Protein AF-A0A2D7KLI5-F1 (afdb_monomer)

Mean predicted aligned error: 11.65 Å

pLDDT: mean 75.48, std 18.43, range [34.19, 94.62]

Radius of gyration: 21.82 Å; Cα contacts (8 Å, |Δi|>4): 314; chains: 1; bounding box: 69×54×56 Å

Secondary structure (DSSP, 8-state):
---------------------PPEEEEETTEEEEEEE--SPPSS--EEEEEEEETTEEEEEEEEE--S-EEEEEEE-SSSSSPEEEEEEE--TT-SSPEEEEEEEETTEEEEEP-PPP---S-TTTEEEEEEEEETTEEEEEEEE---SSTT-PPEEEEEEEETTTTEEEE-

Structure (mmCIF, N/CA/C/O backbone):
data_AF-A0A2D7KLI5-F1
#
_entry.id   AF-A0A2D7KLI5-F1
#
loop_
_atom_site.group_PDB
_atom_site.id
_atom_site.type_symbol
_atom_site.label_atom_id
_atom_site.label_alt_id
_atom_site.label_comp_id
_atom_site.label_asym_id
_atom_site.label_entity_id
_atom_site.label_seq_id
_atom_site.pdbx_PDB_ins_code
_atom_site.Cartn_x
_atom_site.Cartn_y
_atom_site.Cartn_z
_atom_site.occupancy
_atom_site.B_iso_or_equiv
_atom_site.auth_seq_id
_atom_site.auth_comp_id
_atom_site.auth_asym_id
_atom_site.auth_atom_id
_atom_site.pdbx_PDB_model_num
ATOM 1 N N . MET A 1 1 ? 53.470 42.215 20.744 1.00 36.38 1 MET A N 1
ATOM 2 C CA . MET A 1 1 ? 52.410 42.302 19.718 1.00 36.38 1 MET A CA 1
ATOM 3 C C . MET A 1 1 ? 51.581 41.039 19.825 1.00 36.38 1 MET A C 1
ATOM 5 O O . MET A 1 1 ? 52.127 39.958 19.668 1.00 36.38 1 MET A O 1
ATOM 9 N N . ASN A 1 2 ? 50.323 41.198 20.232 1.00 36.47 2 ASN A N 1
ATOM 10 C CA . ASN A 1 2 ? 49.343 40.132 20.417 1.00 36.47 2 ASN A CA 1
ATOM 11 C C . ASN A 1 2 ? 48.861 39.592 19.070 1.00 36.47 2 ASN A C 1
ATOM 13 O O . ASN A 1 2 ? 48.605 40.387 18.172 1.00 36.47 2 ASN A O 1
ATOM 17 N N . LEU A 1 3 ? 48.628 38.282 19.001 1.00 37.38 3 LEU A N 1
ATOM 18 C CA . LEU A 1 3 ? 47.569 37.678 18.192 1.00 37.38 3 LEU A CA 1
ATOM 19 C C . LEU A 1 3 ? 47.174 36.341 18.837 1.00 37.38 3 LEU A C 1
ATOM 21 O O . LEU A 1 3 ? 47.751 35.293 18.576 1.00 37.38 3 LEU A O 1
ATOM 25 N N . ASN A 1 4 ? 46.184 36.426 19.726 1.00 39.94 4 ASN A N 1
ATOM 26 C CA . ASN A 1 4 ? 45.250 35.341 20.005 1.00 39.94 4 ASN A CA 1
ATOM 27 C C . ASN A 1 4 ? 44.455 35.069 18.728 1.00 39.94 4 ASN A C 1
ATOM 29 O O . ASN A 1 4 ? 43.784 36.000 18.297 1.00 39.94 4 ASN A O 1
ATOM 33 N N . VAL A 1 5 ? 44.420 33.838 18.211 1.00 42.28 5 VAL A N 1
ATOM 34 C CA . VAL A 1 5 ? 43.211 33.294 17.563 1.00 42.28 5 VAL A CA 1
ATOM 35 C C . VAL A 1 5 ? 43.157 31.772 17.758 1.00 42.28 5 VAL A C 1
ATOM 37 O O . VAL A 1 5 ? 43.865 31.021 17.103 1.00 42.28 5 VAL A O 1
ATOM 40 N N . PHE A 1 6 ? 42.317 31.379 18.715 1.00 39.16 6 PHE A N 1
ATOM 41 C CA . PHE A 1 6 ? 41.377 30.255 18.721 1.00 39.16 6 PHE A CA 1
ATOM 42 C C . PHE A 1 6 ? 41.803 28.852 18.258 1.00 39.16 6 PHE A C 1
ATOM 44 O O . PHE A 1 6 ? 42.135 28.588 17.108 1.00 39.16 6 PHE A O 1
ATOM 51 N N . GLY A 1 7 ? 41.655 27.931 19.216 1.00 34.75 7 GLY A N 1
ATOM 52 C CA . GLY A 1 7 ? 41.832 26.497 19.077 1.00 34.75 7 GLY A CA 1
ATOM 53 C C . GLY A 1 7 ? 40.950 25.864 18.007 1.00 34.75 7 GLY A C 1
ATOM 54 O O . GLY A 1 7 ? 39.747 26.103 17.919 1.00 34.75 7 GLY A O 1
ATOM 55 N N . ILE A 1 8 ? 41.577 24.975 17.248 1.00 41.22 8 ILE A N 1
ATOM 56 C CA . ILE A 1 8 ? 40.907 24.001 16.402 1.00 41.22 8 ILE A CA 1
ATOM 57 C C . ILE A 1 8 ? 40.609 22.803 17.305 1.00 41.22 8 ILE A C 1
ATOM 59 O O . ILE A 1 8 ? 41.427 21.901 17.469 1.00 41.22 8 ILE A O 1
ATOM 63 N N . ILE A 1 9 ? 39.445 22.826 17.955 1.00 44.44 9 ILE A N 1
ATOM 64 C CA . ILE A 1 9 ? 38.835 21.597 18.457 1.00 44.44 9 ILE A CA 1
ATOM 65 C C . ILE A 1 9 ? 38.209 20.942 17.230 1.00 44.44 9 ILE A C 1
ATOM 67 O O . ILE A 1 9 ? 37.106 21.294 16.816 1.00 44.44 9 ILE A O 1
ATOM 71 N N . THR A 1 10 ? 38.932 20.007 16.621 1.00 42.69 10 THR A N 1
ATOM 72 C CA . THR A 1 10 ? 38.364 19.084 15.640 1.00 42.69 10 THR A CA 1
ATOM 73 C C . THR A 1 10 ? 37.410 18.158 16.389 1.00 42.6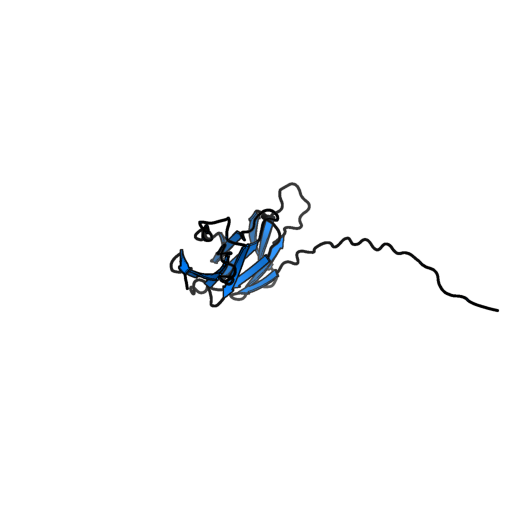9 10 THR A C 1
ATOM 75 O O . THR A 1 10 ? 37.786 17.067 16.814 1.00 42.69 10 THR A O 1
ATOM 78 N N . ILE A 1 11 ? 36.170 18.603 16.607 1.00 44.75 11 ILE A N 1
ATOM 79 C CA . ILE A 1 11 ? 35.092 17.689 16.965 1.00 44.75 11 ILE A CA 1
ATOM 80 C C . ILE A 1 11 ? 34.775 16.935 15.679 1.00 44.75 11 ILE A C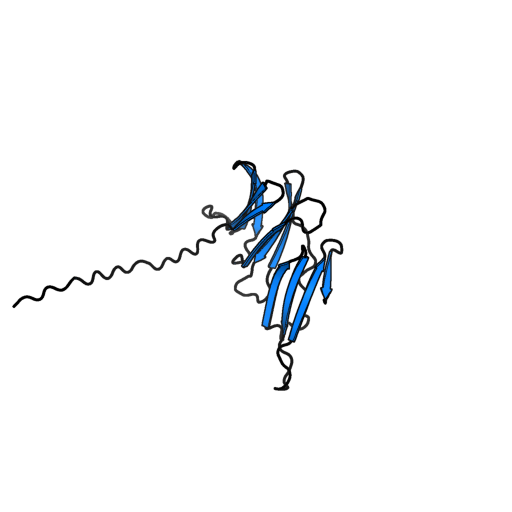 1
ATOM 82 O O . ILE A 1 11 ? 34.050 17.420 14.812 1.00 44.75 11 ILE A O 1
ATOM 86 N N . ILE A 1 12 ? 35.357 15.745 15.544 1.00 42.09 12 ILE A N 1
ATOM 87 C CA . ILE A 1 12 ? 34.828 14.704 14.668 1.00 42.09 12 ILE A CA 1
ATOM 88 C C . ILE A 1 12 ? 33.495 14.304 15.308 1.00 42.09 12 ILE A C 1
ATOM 90 O O . ILE A 1 12 ? 33.417 13.349 16.076 1.00 42.09 12 ILE A O 1
ATOM 94 N N . VAL A 1 13 ? 32.455 15.117 15.089 1.00 41.66 13 VAL A N 1
ATOM 95 C CA . VAL A 1 13 ? 31.081 14.706 15.354 1.00 41.66 13 VAL A CA 1
ATOM 96 C C . VAL A 1 13 ? 30.801 13.649 14.310 1.00 41.66 13 VAL A C 1
ATOM 98 O O . VAL A 1 13 ? 30.615 13.940 13.131 1.00 41.66 13 VAL A O 1
ATOM 101 N N . SER A 1 14 ? 30.879 12.413 14.776 1.00 36.31 14 SER A N 1
ATOM 102 C CA . SER A 1 14 ? 30.214 11.237 14.260 1.00 36.31 14 SER A CA 1
ATOM 103 C C . SER A 1 14 ? 29.054 11.610 13.339 1.00 36.31 14 SER A C 1
ATOM 105 O O . SER A 1 14 ? 27.963 11.937 13.801 1.00 36.31 14 SER A O 1
ATOM 107 N N . TYR A 1 15 ? 29.271 11.500 12.030 1.00 35.25 15 TYR A N 1
ATOM 108 C CA . TYR A 1 15 ? 28.194 11.299 11.068 1.00 35.25 15 TYR A CA 1
ATOM 109 C C . TYR A 1 15 ? 27.650 9.872 11.266 1.00 35.25 15 TYR A C 1
ATOM 111 O O . TYR A 1 15 ? 27.735 9.008 10.402 1.00 35.25 15 TYR A O 1
ATOM 119 N N . LEU A 1 16 ? 27.102 9.611 12.455 1.00 37.16 16 LEU A N 1
ATOM 120 C CA . LEU A 1 16 ? 26.003 8.677 12.610 1.00 37.16 16 LEU A CA 1
ATOM 121 C C . LEU A 1 16 ? 24.794 9.436 12.078 1.00 37.16 16 LEU A C 1
ATOM 123 O O . LEU A 1 16 ? 24.046 10.057 12.831 1.00 37.16 16 LEU A O 1
ATOM 127 N N . ILE A 1 17 ? 24.625 9.423 10.756 1.00 41.16 17 ILE A N 1
ATOM 128 C CA . ILE A 1 17 ? 23.290 9.581 10.194 1.00 41.16 17 ILE A CA 1
ATOM 129 C C . ILE A 1 17 ? 22.576 8.299 10.606 1.00 41.16 17 ILE A C 1
ATOM 131 O O . ILE A 1 17 ? 22.546 7.316 9.872 1.00 41.16 17 ILE A O 1
ATOM 135 N N . SER A 1 18 ? 22.069 8.280 11.837 1.00 34.19 18 SER A N 1
ATOM 136 C CA . SER A 1 18 ? 20.909 7.475 12.152 1.00 34.19 18 SER A CA 1
ATOM 137 C C . SER A 1 18 ? 19.851 7.970 11.180 1.00 34.19 18 SER A C 1
ATOM 139 O O . SER A 1 18 ? 19.280 9.043 11.368 1.00 34.19 18 SER A O 1
ATOM 141 N N . SER A 1 19 ? 19.672 7.259 10.071 1.00 36.75 19 SER A N 1
ATOM 142 C CA . SER A 1 19 ? 18.488 7.378 9.240 1.00 36.75 19 SER A CA 1
ATOM 143 C C . SER A 1 19 ? 17.330 6.934 10.121 1.00 36.75 19 SER A C 1
ATOM 145 O O . SER A 1 19 ? 16.938 5.771 10.132 1.00 36.75 19 SER A O 1
ATOM 147 N N . PHE A 1 20 ? 16.843 7.863 10.944 1.00 36.66 20 PHE A N 1
ATOM 148 C CA . PHE A 1 20 ? 15.555 7.742 11.591 1.00 36.66 20 PHE A CA 1
ATOM 149 C C . PHE A 1 20 ? 14.560 7.618 10.443 1.00 36.66 20 PHE A C 1
ATOM 151 O O . PHE A 1 20 ? 14.232 8.603 9.781 1.00 36.66 20 PHE A O 1
ATOM 158 N N . VAL A 1 21 ? 14.146 6.387 10.152 1.00 47.03 21 VAL A N 1
ATOM 159 C CA . VAL A 1 21 ? 12.952 6.136 9.354 1.00 47.03 21 VAL A CA 1
ATOM 160 C C . VAL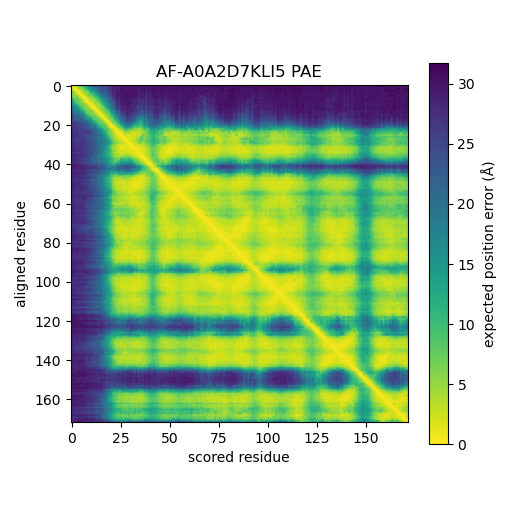 A 1 21 ? 11.804 6.586 10.245 1.00 47.03 21 VAL A C 1
ATOM 162 O O . VAL A 1 21 ? 11.268 5.811 11.030 1.00 47.03 21 VAL A O 1
ATOM 165 N N . SER A 1 22 ? 11.521 7.889 10.222 1.00 54.59 22 SER 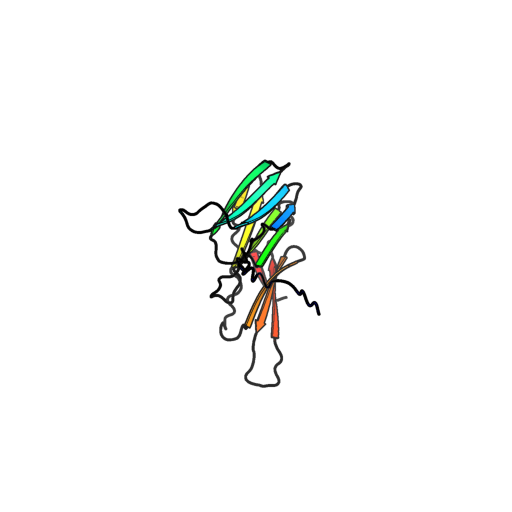A N 1
ATOM 166 C CA . SER A 1 22 ? 10.416 8.465 10.975 1.00 54.59 22 SER A CA 1
ATOM 167 C C . SER A 1 22 ? 9.144 7.771 10.519 1.00 54.59 22 SER A C 1
ATOM 169 O O . SER A 1 22 ? 8.866 7.743 9.322 1.00 54.59 22 SER A O 1
ATOM 171 N N . ALA A 1 23 ? 8.380 7.222 11.463 1.00 65.75 23 ALA A N 1
ATOM 172 C CA . ALA A 1 23 ? 7.093 6.645 11.128 1.00 65.75 23 ALA A CA 1
ATOM 173 C C . ALA A 1 23 ? 6.205 7.724 10.488 1.00 65.75 23 ALA A C 1
ATOM 175 O O . ALA A 1 23 ? 6.010 8.795 11.074 1.00 65.75 23 ALA A O 1
ATOM 176 N N . GLU A 1 24 ? 5.687 7.457 9.292 1.00 80.44 24 GLU A N 1
ATOM 177 C CA . GLU A 1 24 ? 4.768 8.364 8.613 1.00 80.44 24 GLU A CA 1
ATOM 178 C C . GLU A 1 24 ? 3.391 8.264 9.281 1.00 80.44 24 GLU A C 1
ATOM 180 O O . GLU A 1 24 ? 2.926 7.163 9.601 1.00 80.44 24 GLU A O 1
ATOM 185 N N . GLN A 1 25 ? 2.766 9.413 9.556 1.00 81.94 25 GLN A N 1
ATOM 186 C CA . GLN A 1 25 ? 1.481 9.483 10.249 1.00 81.94 25 GLN A CA 1
ATOM 187 C C . GLN A 1 25 ? 0.361 9.884 9.299 1.00 81.94 25 GLN A C 1
ATOM 189 O O . GLN A 1 25 ? 0.437 10.922 8.648 1.00 81.94 25 GLN A O 1
ATOM 194 N N . HIS A 1 26 ? -0.718 9.107 9.311 1.00 86.56 26 HIS A N 1
ATOM 195 C CA . HIS A 1 26 ? -1.898 9.339 8.481 1.00 86.56 26 HIS A CA 1
ATOM 196 C C . HIS A 1 26 ? -3.169 9.365 9.32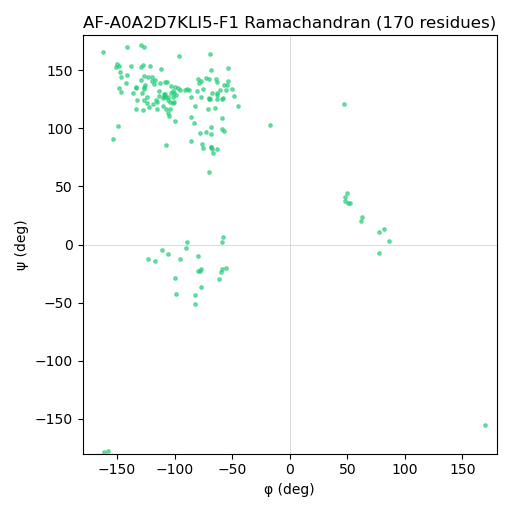5 1.00 86.56 26 HIS A C 1
ATOM 198 O O . HIS A 1 26 ? -3.227 8.728 10.376 1.00 86.56 26 HIS A O 1
ATOM 204 N N . ASN A 1 27 ? -4.204 10.061 8.850 1.00 85.81 27 ASN A N 1
ATOM 205 C CA . ASN A 1 27 ? -5.516 10.103 9.496 1.00 85.81 27 ASN A CA 1
ATOM 206 C C . ASN A 1 27 ? -6.600 9.656 8.517 1.00 85.81 27 ASN A C 1
ATOM 208 O O . ASN A 1 27 ? -6.729 10.225 7.435 1.00 85.81 27 ASN A O 1
ATOM 212 N N . CYS A 1 28 ? -7.416 8.685 8.918 1.00 86.38 28 CYS A N 1
ATOM 213 C CA . CYS A 1 28 ? -8.563 8.237 8.136 1.00 86.38 28 CYS A CA 1
ATOM 214 C C . CYS A 1 28 ? -9.679 7.759 9.072 1.00 86.38 28 CYS A C 1
ATOM 216 O O . CYS A 1 28 ? -9.417 7.084 10.065 1.00 86.38 28 CYS A O 1
ATOM 218 N N . ALA A 1 29 ? -10.919 8.172 8.792 1.00 84.19 29 ALA A N 1
ATOM 219 C CA . ALA A 1 29 ? -12.109 7.827 9.580 1.00 84.19 29 ALA A CA 1
ATOM 220 C C . ALA A 1 29 ? -11.982 8.073 11.107 1.00 84.19 29 ALA A C 1
ATOM 222 O O . ALA A 1 29 ? -12.518 7.317 11.912 1.00 84.19 29 ALA A O 1
ATOM 223 N N . GLY A 1 30 ? -11.270 9.132 11.519 1.00 84.12 30 GLY A N 1
ATOM 224 C CA . GLY A 1 30 ? -11.076 9.472 12.940 1.00 84.12 30 GLY A CA 1
ATOM 225 C C . GLY A 1 30 ? -10.036 8.614 13.671 1.00 84.12 30 GLY A C 1
ATOM 226 O O . GLY A 1 30 ? -9.930 8.686 14.892 1.00 84.12 30 GLY A O 1
ATOM 227 N N . VAL A 1 31 ? -9.264 7.819 12.930 1.00 89.88 31 VAL A N 1
ATOM 228 C CA . VAL A 1 31 ? -8.214 6.942 13.447 1.00 89.88 31 VAL A CA 1
ATOM 229 C C . VAL A 1 31 ? -6.861 7.391 12.893 1.00 89.88 31 VAL A C 1
ATOM 231 O O . VAL A 1 31 ? -6.755 7.799 11.733 1.00 89.88 31 VAL A O 1
ATOM 234 N N . GLN A 1 32 ? -5.830 7.321 13.733 1.00 92.94 32 GLN A N 1
ATOM 235 C CA . GLN A 1 32 ? -4.453 7.642 13.382 1.00 92.94 32 GLN A CA 1
ATOM 236 C C . GLN A 1 32 ? -3.685 6.365 13.035 1.00 92.94 32 GLN A C 1
ATOM 238 O O . GLN A 1 32 ? -3.717 5.382 13.774 1.00 92.94 32 GLN A O 1
ATOM 243 N N . PHE A 1 33 ? -2.934 6.402 11.945 1.00 92.50 33 PHE A N 1
ATOM 244 C CA . PHE A 1 33 ? -2.050 5.329 11.509 1.00 92.50 33 PHE A CA 1
ATOM 245 C C . PHE A 1 33 ? -0.607 5.810 11.617 1.00 92.50 33 PHE A C 1
ATOM 247 O O . PHE A 1 33 ? -0.311 6.959 11.302 1.00 92.50 33 PHE A O 1
ATOM 254 N N . SER A 1 34 ? 0.294 4.954 12.084 1.00 91.31 34 SER A N 1
ATOM 255 C CA . SER A 1 34 ? 1.739 5.188 12.089 1.00 91.31 34 SER A CA 1
ATOM 256 C C . SER A 1 34 ? 2.425 4.019 11.402 1.00 91.31 34 SER A C 1
ATOM 258 O O . SER A 1 34 ? 2.210 2.874 11.796 1.00 91.31 34 SER A O 1
ATOM 260 N N . ILE A 1 35 ? 3.223 4.303 10.378 1.00 90.75 35 ILE A N 1
ATOM 261 C CA . ILE A 1 35 ? 3.855 3.289 9.530 1.00 90.75 35 ILE A CA 1
ATOM 262 C C . ILE A 1 35 ? 5.362 3.506 9.582 1.00 90.75 35 ILE A C 1
ATOM 264 O O . ILE A 1 35 ? 5.836 4.564 9.185 1.00 90.75 35 ILE A O 1
ATOM 268 N N . GLY A 1 36 ? 6.119 2.530 10.072 1.00 87.25 36 GLY A N 1
ATOM 269 C CA . GLY A 1 36 ? 7.573 2.648 10.201 1.00 87.25 36 GLY A CA 1
ATOM 270 C C . GLY A 1 36 ? 8.257 1.296 10.338 1.00 87.25 36 GLY A C 1
ATOM 271 O O . GLY A 1 36 ? 7.603 0.261 10.294 1.00 87.25 36 GLY A O 1
ATOM 272 N N . VAL A 1 37 ? 9.577 1.292 10.488 1.00 83.62 37 VAL A N 1
ATOM 273 C CA . VAL A 1 37 ? 10.331 0.070 10.811 1.00 83.62 37 VAL A CA 1
ATOM 274 C C . VAL A 1 37 ? 10.178 -0.216 12.304 1.00 83.62 37 VAL A C 1
ATOM 276 O O . VAL A 1 37 ? 10.213 0.712 13.108 1.00 83.62 37 VAL A O 1
ATOM 279 N N . ASP A 1 38 ? 10.004 -1.480 12.682 1.00 78.75 38 ASP A N 1
ATOM 280 C CA . ASP A 1 38 ? 10.017 -1.878 14.088 1.00 78.75 38 ASP A CA 1
ATOM 281 C C . ASP A 1 38 ? 11.413 -1.642 14.687 1.00 78.75 38 ASP A C 1
ATOM 283 O O . ASP A 1 38 ? 12.411 -2.219 14.247 1.00 78.75 38 ASP A O 1
ATOM 287 N N . GLU A 1 39 ? 11.480 -0.761 15.685 1.00 68.44 39 GLU A N 1
ATOM 288 C CA . GLU A 1 39 ? 12.718 -0.377 16.366 1.00 68.44 39 GLU A CA 1
ATOM 289 C C . GLU A 1 39 ? 13.049 -1.283 17.566 1.00 68.44 39 GLU A C 1
ATOM 291 O O . GLU A 1 39 ? 14.040 -1.044 18.265 1.00 68.44 39 GLU A O 1
ATOM 296 N N . THR A 1 40 ? 12.245 -2.319 17.846 1.00 68.44 40 THR A N 1
ATOM 297 C CA . THR A 1 40 ? 12.543 -3.233 18.956 1.00 68.44 40 THR A CA 1
ATOM 298 C C . THR A 1 40 ? 13.864 -3.992 18.728 1.00 68.44 40 THR A C 1
ATOM 300 O O . THR A 1 40 ? 14.097 -4.544 17.652 1.00 68.44 40 THR A O 1
ATOM 303 N N . PRO A 1 41 ? 14.777 -4.009 19.725 1.00 52.03 41 PRO A N 1
ATOM 304 C CA . PRO A 1 41 ? 16.117 -4.567 19.566 1.00 52.03 41 PRO A CA 1
ATOM 305 C C . PRO A 1 41 ? 16.073 -6.075 19.266 1.00 52.03 41 PRO A C 1
ATOM 307 O O . PRO A 1 41 ? 15.412 -6.851 19.953 1.00 52.03 41 PRO A O 1
ATOM 310 N N . PHE A 1 42 ? 16.785 -6.457 18.207 1.00 53.06 42 PHE A N 1
ATOM 311 C CA . PHE A 1 42 ? 16.559 -7.661 17.406 1.00 53.06 42 PHE A CA 1
ATOM 312 C C . PHE A 1 42 ? 16.839 -9.002 18.112 1.00 53.06 42 PHE A C 1
ATOM 314 O O . PHE A 1 42 ? 17.940 -9.239 18.609 1.00 53.06 42 PHE A O 1
ATOM 321 N N . VAL A 1 43 ? 15.869 -9.922 18.028 1.00 50.34 43 VAL A N 1
ATOM 322 C CA . VAL A 1 43 ? 16.078 -11.391 18.015 1.00 50.34 43 VAL A CA 1
ATOM 323 C C . VAL A 1 43 ? 15.589 -12.001 16.680 1.00 50.34 43 VAL A C 1
ATOM 325 O O . VAL A 1 43 ? 15.960 -13.122 16.347 1.00 50.34 43 VAL A O 1
ATOM 328 N N . THR A 1 44 ? 14.810 -11.256 15.884 1.00 56.19 44 THR A N 1
ATOM 329 C CA . THR A 1 44 ? 14.230 -11.656 14.587 1.00 56.19 44 THR A CA 1
ATOM 330 C C . THR A 1 44 ? 14.567 -10.648 13.484 1.00 56.19 44 THR A C 1
ATOM 332 O O . THR A 1 44 ? 15.078 -9.563 13.773 1.00 56.19 44 THR A O 1
ATOM 335 N N . ASP A 1 45 ? 14.274 -11.009 12.229 1.00 65.06 45 ASP A N 1
ATOM 336 C CA . ASP A 1 45 ? 14.376 -10.107 11.078 1.00 65.06 45 ASP A CA 1
ATOM 337 C C . ASP A 1 45 ? 13.577 -8.811 11.309 1.00 65.06 45 ASP A C 1
ATOM 339 O O . ASP A 1 45 ? 12.605 -8.785 12.070 1.00 65.06 45 ASP A O 1
ATOM 343 N N . ARG A 1 46 ? 14.021 -7.714 10.680 1.00 74.56 46 ARG A N 1
ATOM 344 C CA . ARG A 1 46 ? 13.310 -6.429 10.729 1.00 74.56 46 ARG A CA 1
ATOM 345 C C . ARG A 1 46 ? 11.939 -6.590 10.078 1.00 74.56 46 ARG A C 1
ATOM 347 O O . ARG A 1 46 ? 11.841 -7.183 9.011 1.00 74.56 46 ARG A O 1
ATOM 354 N N . ASP A 1 47 ? 10.926 -5.971 10.670 1.00 83.56 47 ASP A N 1
ATOM 355 C CA . ASP A 1 47 ? 9.593 -5.837 10.086 1.00 83.56 47 ASP A CA 1
ATOM 356 C C . ASP A 1 47 ? 9.229 -4.355 9.967 1.00 83.56 47 ASP A C 1
ATOM 358 O O . ASP A 1 47 ? 9.694 -3.516 10.744 1.00 83.56 47 ASP A O 1
ATOM 362 N N . TYR A 1 48 ? 8.361 -4.016 9.017 1.00 85.12 48 TYR A N 1
ATOM 363 C CA . TYR A 1 48 ? 7.579 -2.792 9.131 1.00 85.12 48 TYR A CA 1
ATOM 364 C C . TYR A 1 48 ? 6.434 -3.004 10.111 1.00 85.12 48 TYR A C 1
ATOM 366 O O . TYR A 1 48 ? 5.762 -4.035 10.096 1.00 85.12 48 TYR A O 1
ATOM 374 N N . GLN A 1 49 ? 6.161 -1.983 10.906 1.00 89.81 49 GLN A N 1
ATOM 375 C CA . GLN A 1 49 ? 5.027 -1.903 11.797 1.00 89.81 49 GLN A CA 1
ATOM 376 C C . GLN A 1 49 ? 4.012 -0.895 11.257 1.00 89.81 49 GLN A C 1
ATOM 378 O O . GLN A 1 49 ? 4.334 0.273 11.037 1.00 89.81 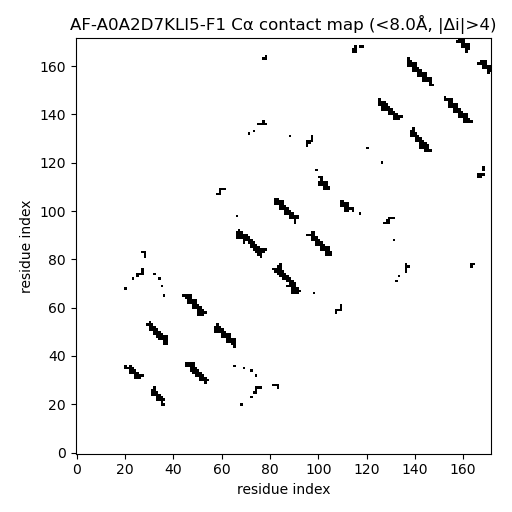49 GLN A O 1
ATOM 383 N N . ILE A 1 50 ? 2.764 -1.339 11.122 1.00 91.12 50 ILE A N 1
ATOM 384 C CA . ILE A 1 50 ? 1.599 -0.467 10.954 1.00 91.12 50 ILE A CA 1
ATOM 385 C C . ILE A 1 50 ? 0.856 -0.458 12.284 1.00 91.12 50 ILE A C 1
ATOM 387 O O . ILE A 1 50 ? 0.285 -1.470 12.698 1.00 91.12 50 ILE A O 1
ATOM 391 N N . LEU A 1 51 ? 0.895 0.676 12.974 1.00 91.69 51 LEU A N 1
ATOM 392 C CA . LEU A 1 51 ? 0.237 0.892 14.255 1.00 91.69 51 LEU A CA 1
ATOM 393 C C . LEU A 1 51 ? -0.995 1.771 14.062 1.00 91.69 51 LEU A C 1
ATOM 395 O O . LEU A 1 51 ? -0.895 2.890 13.568 1.00 91.69 51 LEU A O 1
ATOM 399 N N . VAL A 1 52 ? -2.145 1.273 14.500 1.00 91.69 52 VAL A N 1
ATOM 400 C CA . VAL A 1 52 ? -3.428 1.972 14.424 1.00 91.69 52 VAL A CA 1
ATOM 401 C C . VAL A 1 52 ? -3.802 2.457 15.820 1.00 91.69 52 VAL A C 1
ATOM 403 O O . VAL A 1 52 ? -3.805 1.663 16.764 1.00 91.69 52 VAL A O 1
ATOM 406 N N . LYS A 1 53 ? -4.107 3.747 15.970 1.00 91.69 53 LYS A N 1
ATOM 407 C CA . LYS A 1 53 ? -4.462 4.386 17.242 1.00 91.69 53 LYS A CA 1
ATOM 408 C C . LYS A 1 53 ? -5.756 5.178 17.136 1.00 91.69 53 LYS A C 1
ATOM 410 O O . LYS A 1 53 ? -5.968 5.900 16.168 1.00 91.69 53 LYS A O 1
ATOM 415 N N . GLN A 1 54 ? -6.560 5.131 18.187 1.00 90.50 54 GLN A N 1
ATOM 416 C CA . GLN A 1 54 ? -7.702 6.022 18.380 1.00 90.50 54 GLN A CA 1
ATOM 417 C C . GLN A 1 54 ? -7.587 6.651 19.764 1.00 90.50 54 GLN A C 1
ATOM 419 O O . GLN A 1 54 ? -7.300 5.955 20.736 1.00 90.50 54 GLN A O 1
ATOM 424 N N . ASP A 1 55 ? -7.720 7.975 19.836 1.00 87.88 55 ASP A N 1
ATOM 425 C CA . ASP A 1 55 ? -7.556 8.745 21.078 1.00 87.88 55 ASP A CA 1
ATOM 426 C C . ASP A 1 55 ? -6.226 8.451 21.807 1.00 87.88 55 ASP A C 1
ATOM 428 O O . ASP A 1 55 ? -6.145 8.388 23.031 1.00 87.88 55 ASP A O 1
ATOM 432 N N . GLY A 1 56 ? -5.160 8.216 21.033 1.00 84.75 56 GLY A N 1
ATOM 433 C CA . GLY A 1 56 ? -3.826 7.880 21.541 1.00 84.75 56 GLY A CA 1
ATOM 434 C C . GLY A 1 56 ? -3.651 6.429 22.009 1.00 84.75 56 GLY A C 1
ATOM 435 O O . GLY A 1 56 ? -2.517 6.016 22.261 1.00 84.75 56 GLY A O 1
ATOM 436 N N . MET A 1 57 ? -4.721 5.633 22.072 1.00 87.62 57 MET A N 1
ATOM 437 C CA . MET A 1 57 ? -4.664 4.222 22.454 1.00 87.62 57 MET A CA 1
ATOM 438 C C . MET A 1 57 ? -4.435 3.322 21.233 1.00 87.62 57 MET A C 1
ATOM 440 O O . MET A 1 57 ? -5.110 3.500 20.218 1.00 87.62 57 MET A O 1
ATOM 444 N N . PRO A 1 58 ? -3.511 2.344 21.303 1.00 89.06 58 PRO A N 1
ATOM 445 C CA . PRO A 1 58 ? -3.297 1.391 20.221 1.00 89.06 58 PRO A CA 1
ATOM 446 C C . PRO A 1 58 ? -4.489 0.434 20.104 1.00 89.06 58 PRO A C 1
ATOM 448 O O . PRO A 1 58 ? -4.862 -0.223 21.073 1.00 89.06 58 PRO A O 1
ATOM 451 N N . LEU A 1 59 ? -5.064 0.345 18.906 1.00 89.44 59 LEU A N 1
ATOM 452 C CA . LEU A 1 59 ? -6.178 -0.547 18.581 1.00 89.44 59 LEU A CA 1
ATOM 453 C C . LEU A 1 59 ? -5.708 -1.818 17.882 1.00 89.44 59 LEU A C 1
ATOM 455 O O . LEU A 1 59 ? -6.177 -2.910 18.186 1.00 89.44 59 LEU A O 1
ATOM 459 N N . ALA A 1 60 ? -4.781 -1.670 16.939 1.00 89.19 60 ALA A N 1
ATOM 460 C CA . ALA A 1 60 ? -4.262 -2.774 16.154 1.00 89.19 60 ALA A CA 1
ATOM 461 C C . ALA A 1 60 ? -2.809 -2.531 15.767 1.00 89.19 60 ALA A C 1
ATOM 463 O O . ALA A 1 60 ? -2.344 -1.393 15.650 1.00 89.19 60 ALA A O 1
ATOM 464 N N . ARG A 1 61 ? -2.103 -3.635 15.548 1.00 88.19 61 ARG A N 1
ATOM 465 C CA . ARG A 1 61 ? -0.736 -3.659 15.051 1.00 88.19 61 ARG A CA 1
ATOM 466 C C . ARG A 1 61 ? -0.643 -4.736 13.986 1.00 88.19 61 ARG A C 1
ATOM 468 O O . ARG A 1 61 ? -1.035 -5.871 14.242 1.00 88.19 61 ARG A O 1
ATOM 475 N N . LEU A 1 62 ? -0.079 -4.388 12.840 1.00 87.75 62 LEU A N 1
ATOM 476 C CA . LEU A 1 62 ? 0.341 -5.361 11.845 1.00 87.75 62 LEU A CA 1
ATOM 477 C C . LEU A 1 62 ? 1.846 -5.273 11.643 1.00 87.75 62 LEU A C 1
ATOM 479 O O . LEU A 1 62 ? 2.396 -4.175 11.561 1.00 87.75 62 LEU A O 1
ATOM 483 N N . ASN A 1 63 ? 2.473 -6.439 11.535 1.00 86.38 63 ASN A N 1
ATOM 484 C CA . ASN A 1 63 ? 3.855 -6.566 11.112 1.00 86.38 63 ASN A CA 1
ATOM 485 C C . ASN A 1 63 ? 3.881 -7.033 9.653 1.00 86.38 63 ASN A C 1
ATOM 487 O O . ASN A 1 63 ? 3.114 -7.919 9.265 1.00 86.38 63 ASN A O 1
ATOM 491 N N . ALA A 1 64 ? 4.745 -6.425 8.851 1.00 77.94 64 ALA A N 1
ATOM 492 C CA . ALA A 1 64 ? 4.979 -6.792 7.463 1.00 77.94 64 ALA A CA 1
ATOM 493 C C . ALA A 1 64 ? 6.476 -7.026 7.239 1.00 77.94 64 ALA A C 1
ATOM 495 O O . ALA A 1 64 ? 7.266 -6.277 7.813 1.00 77.94 64 ALA A O 1
ATOM 496 N N . PRO A 1 65 ? 6.874 -7.978 6.376 1.00 81.94 65 PRO A N 1
ATOM 497 C CA . PRO A 1 65 ? 8.286 -8.232 6.117 1.00 81.94 65 PRO A CA 1
ATOM 498 C C . PRO A 1 65 ? 9.007 -6.961 5.672 1.00 81.94 65 PRO A C 1
ATOM 500 O O . PRO A 1 65 ? 8.516 -6.245 4.789 1.00 81.94 65 PRO A O 1
ATOM 503 N N . PHE A 1 66 ? 10.170 -6.684 6.258 1.00 84.25 66 PHE A N 1
ATOM 504 C CA . PHE A 1 66 ? 11.028 -5.609 5.778 1.00 84.25 66 PHE A CA 1
ATOM 505 C C . PHE A 1 66 ? 11.649 -5.998 4.435 1.00 84.25 66 PHE A C 1
ATOM 507 O O . PHE A 1 66 ? 12.430 -6.941 4.348 1.00 84.25 66 PHE A O 1
ATOM 514 N N . VAL A 1 67 ? 11.314 -5.245 3.389 1.00 83.25 67 VAL A N 1
ATOM 515 C CA . VAL A 1 67 ? 11.859 -5.440 2.032 1.00 83.25 67 VAL A CA 1
ATOM 516 C C . VAL A 1 67 ? 12.987 -4.438 1.742 1.00 83.25 67 VAL A C 1
ATOM 518 O O . VAL A 1 67 ? 13.922 -4.730 1.008 1.00 83.25 67 VAL A O 1
ATOM 521 N N . GLY A 1 68 ? 12.942 -3.254 2.357 1.00 85.69 68 GLY A N 1
ATOM 522 C CA . GLY A 1 68 ? 13.939 -2.192 2.198 1.00 85.69 68 GLY A CA 1
ATOM 523 C C . GLY A 1 68 ? 13.491 -0.863 2.819 1.00 85.69 68 GLY A C 1
ATOM 524 O O . GLY A 1 68 ? 12.679 -0.843 3.740 1.00 85.69 68 GLY A O 1
ATOM 525 N N . PRO A 1 69 ? 13.988 0.297 2.390 1.00 86.31 69 PRO A N 1
ATOM 526 C CA . PRO A 1 69 ? 13.412 1.568 2.823 1.00 86.31 69 PRO A CA 1
ATOM 527 C C . PRO A 1 69 ? 11.960 1.723 2.337 1.00 86.31 69 PRO A C 1
ATOM 529 O O . PRO A 1 69 ? 11.627 1.313 1.222 1.00 86.31 69 PRO A O 1
ATOM 532 N N . ILE A 1 70 ? 11.098 2.318 3.168 1.00 88.25 70 ILE A N 1
ATOM 533 C CA . ILE A 1 70 ? 9.788 2.806 2.715 1.00 88.25 70 ILE A CA 1
ATOM 534 C C . ILE A 1 70 ? 10.057 4.007 1.808 1.00 88.25 70 ILE A C 1
ATOM 536 O O . ILE A 1 70 ? 10.760 4.933 2.213 1.00 88.25 70 ILE A O 1
ATOM 540 N N . LEU A 1 71 ? 9.536 3.961 0.585 1.00 89.12 71 LEU A N 1
ATOM 541 C CA . LEU A 1 71 ? 9.573 5.080 -0.351 1.00 89.12 71 LEU A CA 1
ATOM 542 C C . LEU A 1 71 ? 8.443 6.056 -0.034 1.00 89.12 71 LEU A C 1
ATOM 544 O O . LEU A 1 71 ? 8.685 7.246 0.124 1.00 89.12 71 LEU A O 1
ATOM 548 N N . GLU A 1 72 ? 7.226 5.525 0.080 1.00 90.50 72 GLU A N 1
ATOM 549 C CA . GLU A 1 72 ? 6.004 6.284 0.335 1.00 90.50 72 GLU A CA 1
ATOM 550 C C . GLU A 1 72 ? 4.999 5.409 1.091 1.00 90.50 72 GLU A C 1
ATOM 552 O O . GLU A 1 72 ? 4.985 4.178 0.950 1.00 90.50 72 GLU A O 1
ATOM 557 N N . SER A 1 73 ? 4.119 6.034 1.868 1.00 92.69 73 SER A N 1
ATOM 558 C CA . SER A 1 73 ? 2.954 5.357 2.424 1.00 92.69 73 SER A CA 1
ATOM 559 C C . SER A 1 73 ? 1.709 6.231 2.342 1.00 92.69 73 SER A C 1
ATOM 561 O O . SER A 1 73 ? 1.789 7.452 2.293 1.00 92.69 73 SER A O 1
ATOM 563 N N . TYR A 1 74 ? 0.540 5.598 2.298 1.00 93.69 74 TYR A N 1
ATOM 564 C CA . TYR A 1 74 ? -0.742 6.286 2.167 1.00 93.69 74 TYR A CA 1
ATOM 565 C C . TYR A 1 74 ? -1.793 5.610 3.032 1.00 93.69 74 TYR A C 1
ATOM 567 O O . TYR A 1 74 ? -1.803 4.383 3.139 1.00 93.69 74 TYR A O 1
ATOM 575 N N . VAL A 1 75 ? -2.725 6.388 3.584 1.00 94.25 75 VAL A N 1
ATOM 576 C CA . VAL A 1 75 ? -3.947 5.843 4.188 1.00 94.25 75 VAL A CA 1
ATOM 577 C C . VAL A 1 75 ? -5.164 6.625 3.726 1.00 94.25 75 VAL A C 1
ATOM 579 O O . VAL A 1 75 ? -5.284 7.816 4.011 1.00 94.25 75 VAL A O 1
ATOM 582 N N . MET A 1 76 ? -6.077 5.961 3.020 1.00 92.38 76 MET A N 1
ATOM 583 C CA . MET A 1 76 ? -7.324 6.563 2.544 1.00 92.38 76 MET A CA 1
ATOM 584 C C . MET A 1 76 ? -8.359 5.500 2.168 1.00 92.38 76 MET A C 1
ATOM 586 O O . MET A 1 76 ? -8.010 4.343 1.988 1.00 92.38 76 MET A O 1
ATOM 590 N N . ASP A 1 77 ? -9.614 5.914 2.006 1.00 91.19 77 ASP A N 1
ATOM 591 C CA . ASP A 1 77 ? -10.697 5.097 1.441 1.00 91.19 77 ASP A CA 1
ATOM 592 C C . ASP A 1 77 ? -10.557 5.004 -0.092 1.00 91.19 77 ASP A C 1
ATOM 594 O O . ASP A 1 77 ? -11.086 5.839 -0.842 1.00 91.19 77 ASP A O 1
ATOM 598 N N . LEU A 1 78 ? -9.767 4.027 -0.540 1.00 90.06 78 LEU A N 1
ATOM 599 C CA . LEU A 1 78 ? -9.463 3.712 -1.938 1.00 90.06 78 LEU A CA 1
ATOM 600 C C . LEU A 1 78 ? -10.617 2.981 -2.622 1.00 90.06 78 LEU A C 1
ATOM 602 O O . LEU A 1 78 ? -10.879 3.206 -3.805 1.00 90.06 78 LEU A O 1
ATOM 606 N N . SER A 1 79 ? -11.303 2.103 -1.896 1.00 87.38 79 SER A N 1
ATOM 607 C CA . SER A 1 79 ? -12.400 1.294 -2.435 1.00 87.38 79 SER A CA 1
ATOM 608 C C . SER A 1 79 ? -13.720 2.069 -2.537 1.00 87.38 79 SER A C 1
ATOM 610 O O . SER A 1 79 ? -14.556 1.750 -3.387 1.00 87.38 79 SER A O 1
ATOM 612 N N . GLY A 1 80 ? -13.889 3.135 -1.750 1.00 86.75 80 GLY A N 1
ATOM 613 C CA . GLY A 1 80 ? -15.119 3.922 -1.682 1.00 86.75 80 GLY A CA 1
ATOM 614 C C . GLY A 1 80 ? -16.188 3.306 -0.779 1.00 86.75 80 GLY A C 1
ATOM 615 O O . GLY A 1 80 ? -17.345 3.722 -0.864 1.00 86.75 80 GLY A O 1
ATOM 616 N N . ASP A 1 81 ? -15.837 2.314 0.040 1.00 87.06 81 ASP A N 1
ATOM 617 C CA . ASP A 1 81 ? -16.752 1.621 0.953 1.00 87.06 81 ASP A CA 1
ATOM 618 C C . ASP A 1 81 ? -16.832 2.284 2.344 1.00 87.06 81 ASP A C 1
ATOM 620 O O . ASP A 1 81 ? -17.649 1.891 3.180 1.00 87.06 81 ASP A O 1
ATOM 624 N N . GLY A 1 82 ? -16.036 3.336 2.571 1.00 86.31 82 GLY A N 1
ATOM 625 C CA . GLY A 1 82 ? -15.966 4.064 3.838 1.00 86.31 82 GLY A CA 1
ATOM 626 C C . GLY A 1 82 ? -14.994 3.454 4.850 1.00 86.31 82 GLY A C 1
ATOM 627 O O . GLY A 1 82 ? -14.881 3.964 5.970 1.00 86.31 82 GLY A O 1
ATOM 628 N N . HIS A 1 83 ? -14.278 2.397 4.476 1.00 90.38 83 HIS A N 1
ATOM 629 C CA . HIS A 1 83 ? -13.152 1.843 5.212 1.00 90.38 83 HIS A CA 1
ATOM 630 C C . HIS A 1 83 ? -11.831 2.387 4.671 1.00 90.38 83 HIS A C 1
ATOM 632 O O . HIS A 1 83 ? -11.766 2.983 3.605 1.00 90.38 83 HIS A O 1
ATOM 638 N N . CYS A 1 84 ? -10.769 2.265 5.464 1.00 92.44 84 CYS A N 1
ATOM 639 C CA . CYS A 1 84 ? -9.468 2.816 5.099 1.00 92.44 84 CYS A CA 1
ATOM 640 C C . CYS A 1 84 ? -8.566 1.703 4.576 1.00 92.44 84 CYS A C 1
ATOM 642 O O . CYS A 1 84 ? -8.397 0.679 5.242 1.00 92.44 84 CYS A O 1
ATOM 644 N N . GLU A 1 85 ? -7.911 1.934 3.449 1.00 93.88 85 GLU A N 1
ATOM 645 C CA . GLU A 1 85 ? -6.794 1.128 2.991 1.00 93.88 85 GLU A CA 1
ATOM 646 C C . GLU A 1 85 ? -5.466 1.815 3.312 1.00 93.88 85 GLU A C 1
ATOM 648 O O . GLU A 1 85 ? -5.286 3.014 3.101 1.00 93.88 85 GLU A O 1
ATOM 653 N N . VAL A 1 86 ? -4.521 1.029 3.817 1.00 94.62 86 VAL A N 1
ATOM 654 C CA . VAL A 1 86 ? -3.136 1.420 4.070 1.00 94.62 86 VAL A CA 1
ATOM 655 C C . VAL A 1 86 ? -2.273 0.873 2.943 1.00 94.62 86 VAL A C 1
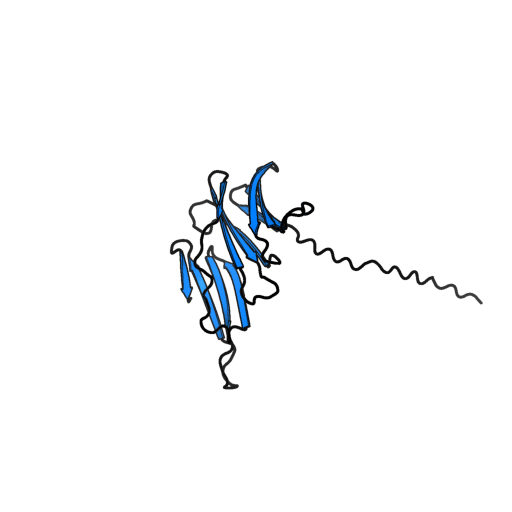ATOM 657 O O . VAL A 1 86 ? -2.230 -0.339 2.742 1.00 94.62 86 VAL A O 1
ATOM 660 N N . VAL A 1 87 ? -1.564 1.743 2.235 1.00 93.94 87 VAL A N 1
ATOM 661 C CA . VAL A 1 87 ? -0.614 1.384 1.177 1.00 93.94 87 VAL A CA 1
ATOM 662 C C . VAL A 1 87 ? 0.794 1.653 1.683 1.00 93.94 87 VAL A C 1
ATOM 664 O O . VAL A 1 87 ? 1.092 2.753 2.140 1.00 93.94 87 VAL A O 1
ATOM 667 N N . VAL A 1 88 ? 1.666 0.655 1.583 1.00 92.94 88 VAL A N 1
ATOM 668 C CA . VAL A 1 88 ? 3.097 0.775 1.874 1.00 92.94 88 VAL A CA 1
ATOM 669 C C . VAL A 1 88 ? 3.864 0.453 0.603 1.00 92.94 88 VAL A C 1
ATOM 671 O O . VAL A 1 88 ? 3.728 -0.648 0.065 1.00 92.94 88 VAL A O 1
ATOM 674 N N . ILE A 1 89 ? 4.657 1.414 0.135 1.00 91.31 89 ILE A N 1
ATOM 675 C CA . ILE A 1 89 ? 5.506 1.290 -1.047 1.00 91.31 89 ILE A CA 1
ATOM 676 C C . ILE A 1 89 ? 6.952 1.260 -0.568 1.00 91.31 89 ILE A C 1
ATOM 678 O O . ILE A 1 89 ? 7.430 2.206 0.057 1.00 91.31 89 ILE A O 1
ATOM 682 N N . SER A 1 90 ? 7.656 0.172 -0.843 1.00 90.12 90 SER A N 1
ATOM 683 C CA . SER A 1 90 ? 9.061 -0.013 -0.476 1.00 90.12 90 SER A CA 1
ATOM 684 C C . SER A 1 90 ? 9.884 -0.461 -1.676 1.00 90.12 90 SER A C 1
ATOM 686 O O . SER A 1 90 ? 9.346 -0.732 -2.749 1.00 90.12 90 SER A O 1
ATOM 688 N N . ARG A 1 91 ? 11.207 -0.506 -1.528 1.00 86.19 91 ARG A N 1
ATOM 689 C CA . ARG A 1 91 ? 12.103 -1.015 -2.572 1.00 86.19 91 ARG A CA 1
ATOM 690 C C . ARG A 1 91 ? 13.302 -1.710 -1.950 1.00 86.19 91 ARG A C 1
ATOM 692 O O . ARG A 1 91 ? 13.940 -1.150 -1.059 1.00 86.19 91 ARG A O 1
ATOM 699 N N . GLU A 1 92 ? 13.611 -2.909 -2.432 1.00 82.06 92 GLU A N 1
ATOM 700 C CA . GLU A 1 92 ? 14.854 -3.591 -2.082 1.00 82.06 92 GLU A CA 1
ATOM 701 C C . GLU A 1 92 ? 16.042 -2.871 -2.735 1.00 82.06 92 GLU A C 1
ATOM 703 O O . GLU A 1 92 ? 15.953 -2.407 -3.867 1.00 82.06 92 GLU A O 1
ATOM 708 N N . ALA A 1 93 ? 17.183 -2.780 -2.048 1.00 69.81 93 ALA A N 1
ATOM 709 C CA . ALA A 1 93 ? 18.357 -2.078 -2.576 1.00 69.81 93 ALA A CA 1
ATOM 710 C C . ALA A 1 93 ? 18.891 -2.664 -3.903 1.00 69.81 93 ALA A C 1
ATOM 712 O O . ALA A 1 93 ? 19.584 -1.969 -4.643 1.00 69.81 93 ALA A O 1
ATOM 713 N N . SER A 1 94 ? 18.597 -3.936 -4.177 1.00 65.56 94 SER A N 1
ATOM 714 C CA . SER A 1 94 ? 19.032 -4.693 -5.353 1.00 65.56 94 SER A CA 1
ATOM 715 C C . SER A 1 94 ? 18.004 -4.697 -6.495 1.00 65.56 94 SER A C 1
ATOM 717 O O . SER A 1 94 ? 18.351 -5.089 -7.610 1.00 65.56 94 SER A O 1
ATOM 719 N N . GLU A 1 95 ? 16.762 -4.263 -6.248 1.00 68.81 95 GLU A N 1
ATOM 720 C CA . GLU A 1 95 ? 15.664 -4.355 -7.211 1.00 68.81 95 GLU A CA 1
ATOM 721 C C . GLU A 1 95 ? 15.268 -2.989 -7.786 1.00 68.81 95 GLU A C 1
ATOM 723 O O . GLU A 1 95 ? 15.167 -1.977 -7.091 1.00 68.81 95 GLU A O 1
ATOM 728 N N . PHE A 1 96 ? 14.981 -2.972 -9.090 1.00 70.81 96 PHE A N 1
ATOM 729 C CA . PHE A 1 96 ? 14.472 -1.787 -9.788 1.00 70.81 96 PHE A CA 1
ATOM 730 C C . PHE A 1 96 ? 12.980 -1.544 -9.531 1.00 70.81 96 PHE A C 1
ATOM 732 O O . PHE A 1 96 ? 12.495 -0.420 -9.680 1.00 70.81 96 PHE A O 1
ATOM 739 N N . GLN A 1 97 ? 12.243 -2.588 -9.148 1.00 78.00 97 GLN A N 1
ATOM 740 C CA . GLN A 1 97 ? 10.797 -2.526 -8.994 1.00 78.00 97 GLN A CA 1
ATOM 741 C C . GLN A 1 97 ? 10.417 -2.237 -7.536 1.00 78.00 97 GLN A C 1
ATOM 743 O O . GLN A 1 97 ? 10.968 -2.843 -6.619 1.00 78.00 97 GLN A O 1
ATOM 748 N N . PRO A 1 98 ? 9.492 -1.294 -7.288 1.00 86.69 98 PRO A N 1
ATOM 749 C CA . PRO A 1 98 ? 8.934 -1.116 -5.962 1.00 86.69 98 PRO A CA 1
ATOM 750 C C . PRO A 1 98 ? 8.063 -2.320 -5.586 1.00 86.69 98 PRO A C 1
ATOM 752 O O . PRO A 1 98 ? 7.411 -2.930 -6.432 1.00 86.69 98 PRO A O 1
ATOM 755 N N . VAL A 1 99 ? 8.002 -2.616 -4.294 1.00 87.88 99 VAL A N 1
ATOM 756 C CA . VAL A 1 99 ? 7.055 -3.560 -3.706 1.00 87.88 99 VAL A CA 1
ATOM 757 C C . VAL A 1 99 ? 5.915 -2.769 -3.085 1.00 87.88 99 VAL A C 1
ATOM 759 O O . VAL A 1 99 ? 6.135 -1.823 -2.331 1.00 87.88 99 VAL A O 1
ATOM 762 N N . VAL A 1 100 ? 4.683 -3.162 -3.407 1.00 90.38 100 VAL A N 1
ATOM 763 C CA . VAL A 1 100 ? 3.469 -2.516 -2.900 1.00 90.38 100 VAL A CA 1
ATOM 764 C C . VAL A 1 100 ? 2.710 -3.503 -2.031 1.00 90.38 100 VAL A C 1
ATOM 766 O O . VAL A 1 100 ? 2.312 -4.581 -2.477 1.00 90.38 100 VAL A O 1
ATOM 769 N N . HIS A 1 101 ? 2.477 -3.118 -0.783 1.00 92.12 101 HIS A N 1
ATOM 770 C CA . HIS A 1 101 ? 1.603 -3.833 0.133 1.00 92.12 101 HIS A CA 1
ATOM 771 C C . HIS A 1 101 ? 0.382 -2.989 0.457 1.00 92.12 101 HIS A C 1
ATOM 773 O O . HIS A 1 101 ? 0.518 -1.823 0.818 1.00 92.12 101 HIS A O 1
ATOM 779 N N . VAL A 1 102 ? -0.803 -3.594 0.364 1.00 93.56 102 VAL A N 1
ATOM 780 C CA . VAL A 1 102 ? -2.061 -2.935 0.715 1.00 93.56 102 VAL A CA 1
ATOM 781 C C . VAL A 1 102 ? -2.744 -3.689 1.846 1.00 93.56 102 VAL A C 1
ATOM 783 O O . VAL A 1 102 ? -2.738 -4.921 1.875 1.00 93.56 102 VAL A O 1
ATOM 786 N N . TYR A 1 103 ? -3.335 -2.950 2.779 1.00 94.00 103 TYR A N 1
ATOM 787 C CA . TYR A 1 103 ? -4.036 -3.496 3.932 1.00 94.00 103 TYR A CA 1
ATOM 788 C C . TYR A 1 103 ? -5.378 -2.803 4.121 1.00 94.00 103 TYR A C 1
ATOM 790 O O . TYR A 1 103 ? -5.430 -1.581 4.097 1.00 94.00 103 TYR A O 1
ATOM 798 N N . ALA A 1 104 ? -6.442 -3.560 4.364 1.00 93.44 104 ALA A N 1
ATOM 799 C CA . ALA A 1 104 ? -7.747 -3.016 4.719 1.00 93.44 104 ALA A CA 1
ATOM 800 C C . ALA A 1 104 ? -7.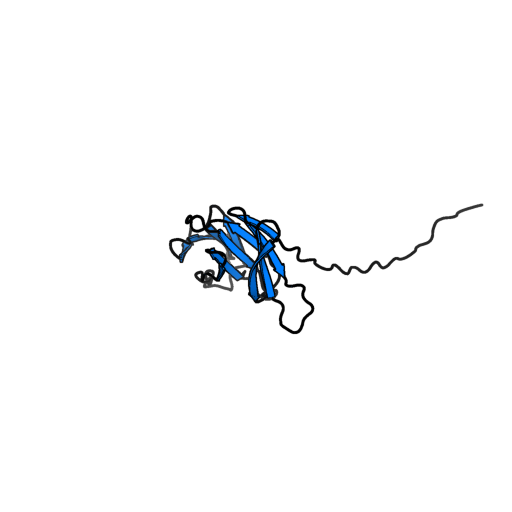881 -2.892 6.239 1.00 93.44 104 ALA A C 1
ATOM 802 O O . ALA A 1 104 ? -7.587 -3.845 6.973 1.00 93.44 104 ALA A O 1
ATOM 803 N N . TRP A 1 105 ? -8.362 -1.738 6.697 1.00 93.69 105 TRP A N 1
ATOM 804 C CA . TRP A 1 105 ? -8.782 -1.487 8.072 1.00 93.69 105 TRP A CA 1
ATOM 805 C C . TRP A 1 105 ? -10.299 -1.592 8.195 1.00 93.69 105 TRP A C 1
ATOM 807 O O . TRP A 1 105 ? -11.032 -0.694 7.781 1.00 93.69 105 TRP A O 1
ATOM 817 N N . GLN A 1 106 ? -10.771 -2.680 8.799 1.00 90.94 106 GLN A N 1
ATOM 818 C CA . GLN A 1 106 ? -12.198 -2.943 8.976 1.00 90.94 106 GLN A CA 1
ATOM 819 C C . GLN A 1 106 ? -12.445 -3.599 10.330 1.00 90.94 106 GLN A C 1
ATOM 821 O O . GLN A 1 106 ? -11.697 -4.483 10.735 1.00 90.94 106 GLN A O 1
ATOM 826 N N . ASN A 1 107 ? -13.506 -3.193 11.033 1.00 88.62 107 ASN A N 1
ATOM 827 C CA . ASN A 1 107 ? -13.933 -3.813 12.297 1.00 88.62 107 ASN A CA 1
ATOM 828 C C . ASN A 1 107 ? -12.804 -3.974 13.330 1.00 88.62 107 ASN A C 1
ATOM 830 O O . ASN A 1 107 ? -12.657 -5.024 13.951 1.00 88.62 107 ASN A O 1
ATOM 834 N N . PHE A 1 108 ? -11.994 -2.929 13.497 1.00 87.94 108 PHE A N 1
ATOM 835 C CA . PHE A 1 108 ? -10.835 -2.927 14.389 1.00 87.94 108 PHE A CA 1
ATOM 836 C C . PHE A 1 108 ? -9.738 -3.950 14.043 1.00 87.94 108 PHE A C 1
ATOM 838 O O . PHE A 1 108 ? -8.903 -4.288 14.882 1.00 87.94 108 PHE A O 1
ATOM 845 N N . HIS A 1 109 ? -9.714 -4.426 12.800 1.00 90.06 109 HIS A N 1
ATOM 846 C CA . HIS A 1 109 ? -8.774 -5.420 12.310 1.00 90.06 109 HIS A CA 1
ATOM 847 C C . HIS A 1 109 ? -8.061 -4.924 11.048 1.00 90.06 109 HIS A C 1
ATOM 849 O O . HIS A 1 109 ? -8.684 -4.385 10.131 1.00 90.06 109 HIS A O 1
ATOM 855 N N . LEU A 1 110 ? -6.741 -5.129 10.994 1.00 91.19 110 LEU A N 1
ATOM 856 C CA . LEU A 1 110 ? -5.933 -4.848 9.811 1.00 91.19 110 LEU A CA 1
ATOM 857 C C . LEU A 1 110 ? -5.660 -6.157 9.065 1.00 91.19 110 LEU A C 1
ATOM 859 O O . LEU A 1 110 ? -5.095 -7.090 9.632 1.00 91.19 110 LEU A O 1
ATOM 863 N N . SER A 1 111 ? -6.053 -6.233 7.796 1.00 91.62 111 SER A N 1
ATOM 864 C CA . SER A 1 111 ? -5.879 -7.434 6.967 1.00 91.62 111 SER A CA 1
ATOM 865 C C . SER A 1 111 ? -5.144 -7.111 5.675 1.00 91.62 111 SER A C 1
ATOM 867 O O . SER A 1 111 ? -5.420 -6.096 5.044 1.00 91.62 111 SER A O 1
ATOM 869 N N . ARG A 1 112 ? -4.190 -7.960 5.276 1.00 91.38 112 ARG A N 1
ATOM 870 C CA . ARG A 1 112 ? -3.468 -7.789 4.009 1.00 91.38 112 ARG A CA 1
ATOM 871 C C . ARG A 1 112 ? -4.404 -8.072 2.841 1.00 91.38 112 ARG A C 1
ATOM 873 O O . ARG A 1 112 ? -4.971 -9.158 2.760 1.00 91.38 112 ARG A O 1
ATOM 880 N N . LEU A 1 113 ? -4.507 -7.111 1.931 1.00 90.88 113 LEU A N 1
ATOM 881 C CA . LEU A 1 113 ? -5.159 -7.287 0.644 1.00 90.88 113 LEU A CA 1
ATOM 882 C C . LEU A 1 113 ? -4.143 -7.825 -0.360 1.00 90.88 113 LEU A C 1
ATOM 884 O O . LEU A 1 113 ? -3.018 -7.330 -0.468 1.00 90.88 113 LEU A O 1
ATOM 888 N N . SER A 1 114 ? -4.548 -8.850 -1.102 1.00 88.44 114 SER A N 1
ATOM 889 C CA . SER A 1 114 ? -3.802 -9.269 -2.281 1.00 88.44 114 SER A CA 1
ATOM 890 C C . SER A 1 114 ? -4.121 -8.294 -3.408 1.00 88.44 114 SER A C 1
ATOM 892 O O . SER A 1 114 ? -5.287 -8.037 -3.692 1.00 88.44 114 SER A O 1
ATOM 894 N N . ILE A 1 115 ? -3.086 -7.732 -4.025 1.00 86.88 115 ILE A N 1
ATOM 895 C CA . ILE A 1 115 ? -3.218 -6.933 -5.240 1.00 86.88 115 ILE A CA 1
ATOM 896 C C . ILE A 1 115 ? -2.582 -7.686 -6.399 1.00 86.88 115 ILE A C 1
ATOM 898 O O . ILE A 1 115 ? -1.639 -8.459 -6.194 1.00 86.88 115 ILE A O 1
ATOM 902 N N . ALA A 1 116 ? -3.085 -7.456 -7.614 1.00 84.00 116 ALA A N 1
ATOM 903 C CA . ALA A 1 116 ? -2.430 -7.986 -8.801 1.00 84.00 116 ALA A CA 1
ATOM 904 C C . ALA A 1 116 ? -0.956 -7.542 -8.804 1.00 84.00 116 ALA A C 1
ATOM 906 O O . ALA A 1 116 ? -0.680 -6.376 -8.484 1.00 84.00 116 ALA A O 1
ATOM 907 N N . PRO A 1 117 ? -0.018 -8.445 -9.147 1.00 77.94 117 PRO A N 1
ATOM 908 C CA . PRO A 1 117 ? 1.393 -8.099 -9.181 1.00 77.94 117 PRO A CA 1
ATOM 909 C C . PRO A 1 117 ? 1.585 -6.864 -10.058 1.00 77.94 117 PRO A C 1
ATOM 911 O O . PRO A 1 117 ? 0.914 -6.715 -11.086 1.00 77.94 117 PRO A O 1
ATOM 914 N N . LEU A 1 118 ? 2.483 -5.972 -9.630 1.00 74.62 118 LEU A N 1
ATOM 915 C CA . LEU A 1 118 ? 2.946 -4.888 -10.489 1.00 74.62 118 LEU A CA 1
ATOM 916 C C . LEU A 1 118 ? 3.371 -5.504 -11.814 1.00 74.62 118 LEU A C 1
ATOM 918 O O . LEU A 1 118 ? 4.008 -6.560 -11.825 1.00 74.62 118 LEU A O 1
ATOM 922 N N . ILE A 1 119 ? 2.920 -4.878 -12.900 1.00 68.19 119 ILE A N 1
ATOM 923 C CA . ILE A 1 119 ? 3.083 -5.385 -14.257 1.00 68.19 119 ILE A CA 1
ATOM 924 C C . ILE A 1 119 ? 4.525 -5.857 -14.405 1.00 68.19 119 ILE A C 1
ATOM 926 O O . ILE A 1 119 ? 5.467 -5.084 -14.216 1.00 68.19 119 ILE A O 1
ATOM 930 N N . GLN A 1 120 ? 4.696 -7.149 -14.686 1.00 57.09 120 GLN A N 1
ATOM 931 C CA . GLN A 1 120 ? 5.987 -7.640 -15.123 1.00 57.09 120 GLN A CA 1
ATOM 932 C C . GLN A 1 120 ? 6.182 -7.036 -16.500 1.00 57.09 120 GLN A C 1
ATOM 934 O O . GLN A 1 120 ? 5.631 -7.538 -17.473 1.00 57.09 120 GLN A O 1
ATOM 939 N N . ILE A 1 121 ? 6.876 -5.902 -16.556 1.00 55.59 121 ILE A N 1
ATOM 940 C CA . ILE A 1 121 ? 7.239 -5.290 -17.822 1.00 55.59 121 ILE A CA 1
ATOM 941 C C . ILE A 1 121 ? 8.069 -6.351 -18.543 1.00 55.59 121 ILE A C 1
ATOM 943 O O . ILE A 1 121 ? 9.148 -6.728 -18.074 1.00 55.59 121 ILE A O 1
ATOM 947 N N . GLU A 1 122 ? 7.483 -6.931 -19.596 1.00 46.81 122 GLU A N 1
ATOM 948 C CA . GLU A 1 122 ? 7.963 -8.165 -20.234 1.00 46.81 122 GLU A CA 1
ATOM 949 C C . GLU A 1 122 ? 9.401 -8.010 -20.755 1.00 46.81 122 GLU A C 1
ATOM 951 O O . GLU A 1 122 ? 10.134 -8.994 -20.836 1.00 46.81 122 GLU A O 1
ATOM 956 N N . ASN A 1 123 ? 9.854 -6.768 -20.965 1.00 49.59 123 ASN A N 1
ATOM 957 C CA . ASN A 1 123 ? 11.253 -6.416 -21.166 1.00 49.59 123 ASN A CA 1
ATOM 958 C C . ASN A 1 123 ? 11.866 -5.695 -19.957 1.00 49.59 123 ASN A C 1
ATOM 960 O O . ASN A 1 123 ? 12.014 -4.472 -19.913 1.00 49.59 123 ASN A O 1
ATOM 964 N N . ARG A 1 124 ? 12.352 -6.487 -18.995 1.00 51.28 124 ARG A N 1
ATOM 965 C CA . ARG A 1 124 ? 13.218 -6.006 -17.899 1.00 51.28 124 ARG A CA 1
ATOM 966 C C . ARG A 1 124 ? 14.479 -5.278 -18.383 1.00 51.28 124 ARG A C 1
ATOM 968 O O . ARG A 1 124 ? 15.071 -4.539 -17.609 1.00 51.28 124 ARG A O 1
ATOM 975 N N . ASN A 1 125 ? 14.891 -5.492 -19.632 1.00 52.50 125 ASN A N 1
ATOM 976 C CA . ASN A 1 125 ? 16.087 -4.870 -20.199 1.00 52.50 125 ASN A CA 1
ATOM 977 C C . ASN A 1 125 ? 15.870 -3.418 -20.648 1.00 52.50 125 ASN A C 1
ATOM 979 O O . ASN A 1 125 ? 16.846 -2.746 -20.967 1.00 52.50 125 ASN A O 1
ATOM 983 N N . GLU A 1 126 ? 14.624 -2.940 -20.674 1.00 60.78 126 GLU A N 1
ATOM 984 C CA . GLU A 1 126 ? 14.283 -1.631 -21.243 1.00 60.78 126 GLU A CA 1
ATOM 985 C C . GLU A 1 126 ? 13.584 -0.715 -20.242 1.00 60.78 126 GLU A C 1
ATOM 987 O O . GLU A 1 126 ? 13.512 0.476 -20.485 1.00 60.78 126 GLU A O 1
ATOM 992 N N . THR A 1 127 ? 13.117 -1.201 -19.089 1.00 62.38 127 THR A N 1
ATOM 993 C CA . THR A 1 127 ? 12.584 -0.308 -18.042 1.00 62.38 127 THR A CA 1
ATOM 994 C C . THR A 1 127 ? 13.715 0.267 -17.200 1.00 62.38 127 THR A C 1
ATOM 996 O O . THR A 1 127 ? 14.414 -0.481 -16.518 1.00 62.38 127 THR A O 1
ATOM 999 N N . ILE A 1 128 ? 13.863 1.591 -17.192 1.00 66.50 128 ILE A N 1
ATOM 1000 C CA . ILE A 1 128 ? 14.846 2.278 -16.341 1.00 66.50 128 ILE A CA 1
ATOM 1001 C C . ILE A 1 128 ? 14.289 2.462 -14.934 1.00 66.50 128 ILE A C 1
ATOM 1003 O O . ILE A 1 128 ? 14.994 2.270 -13.941 1.00 66.50 128 ILE A O 1
ATOM 1007 N N . SER A 1 129 ? 13.020 2.862 -14.843 1.00 76.00 129 SER A N 1
ATOM 1008 C CA . SER A 1 129 ? 12.404 3.208 -13.574 1.00 76.00 129 SER A CA 1
ATOM 1009 C C . SER A 1 129 ? 10.923 2.836 -13.540 1.00 76.00 129 SER A C 1
ATOM 1011 O O . SER A 1 129 ? 10.206 2.897 -14.538 1.00 76.00 129 SER A O 1
ATOM 1013 N N . LEU A 1 130 ? 10.471 2.408 -12.360 1.00 82.19 130 LEU A N 1
ATOM 1014 C CA . LEU A 1 130 ? 9.064 2.196 -12.049 1.00 82.19 130 LEU A CA 1
ATOM 1015 C C . LEU A 1 130 ? 8.748 2.956 -10.764 1.00 82.19 130 LEU A C 1
ATOM 1017 O O . LEU A 1 130 ? 9.297 2.665 -9.692 1.00 82.19 130 LEU A O 1
ATOM 1021 N N . MET A 1 131 ? 7.874 3.948 -10.884 1.00 87.31 131 MET A N 1
ATOM 1022 C CA . MET A 1 131 ? 7.354 4.718 -9.759 1.00 87.31 131 MET A CA 1
ATOM 1023 C C . MET A 1 131 ? 5.912 4.314 -9.504 1.00 87.31 131 MET A C 1
ATOM 1025 O O . MET A 1 131 ? 5.146 4.118 -10.445 1.00 87.31 131 MET A O 1
ATOM 1029 N N . VAL A 1 132 ? 5.539 4.192 -8.233 1.00 90.19 132 VAL A N 1
ATOM 1030 C CA . VAL A 1 132 ? 4.158 3.924 -7.831 1.00 90.19 132 VAL A CA 1
ATOM 1031 C C . VAL A 1 132 ? 3.747 4.979 -6.822 1.00 90.19 132 VAL A C 1
ATOM 1033 O O . VAL A 1 132 ? 4.499 5.264 -5.899 1.00 90.19 132 VAL A O 1
ATOM 1036 N N . THR A 1 133 ? 2.557 5.536 -7.005 1.00 92.38 133 THR A N 1
ATOM 1037 C CA . THR A 1 133 ? 1.958 6.541 -6.126 1.00 92.38 133 THR A CA 1
ATOM 1038 C C . THR A 1 133 ? 0.457 6.282 -5.991 1.00 92.38 133 THR A C 1
ATOM 1040 O O . THR A 1 133 ? -0.119 5.465 -6.719 1.00 92.38 133 THR A O 1
ATOM 1043 N N . VAL A 1 134 ? -0.196 6.976 -5.064 1.00 91.62 134 VAL A N 1
ATOM 1044 C CA . VAL A 1 134 ? -1.652 6.973 -4.918 1.00 91.62 134 VAL A CA 1
ATOM 1045 C C . VAL A 1 134 ? -2.197 8.332 -5.340 1.00 91.62 134 VAL A C 1
ATOM 1047 O O . VAL A 1 134 ? -1.814 9.363 -4.796 1.00 91.62 134 VAL A O 1
ATOM 1050 N N . SER A 1 135 ? -3.148 8.341 -6.272 1.00 89.56 135 SER A N 1
ATOM 1051 C CA . SER A 1 135 ? -3.898 9.550 -6.628 1.00 89.56 135 SER A CA 1
ATOM 1052 C C . SER A 1 135 ? -5.322 9.202 -7.035 1.00 89.56 135 SER A C 1
ATOM 1054 O O . SER A 1 135 ? -5.580 8.122 -7.563 1.00 89.56 135 SER A O 1
ATOM 1056 N N . GLU A 1 136 ? -6.261 10.108 -6.756 1.00 86.94 136 GLU A N 1
ATOM 1057 C CA . GLU A 1 136 ? -7.688 9.945 -7.071 1.00 86.94 136 GLU A CA 1
ATOM 1058 C C . GLU A 1 136 ? -8.266 8.580 -6.643 1.00 86.94 136 GLU A C 1
ATOM 1060 O O . GLU A 1 136 ? -9.037 7.961 -7.378 1.00 86.94 136 GLU A O 1
ATOM 1065 N N . LYS A 1 137 ? -7.880 8.098 -5.452 1.00 88.25 137 LYS A N 1
ATOM 1066 C CA . LYS A 1 137 ? -8.277 6.788 -4.900 1.00 88.25 137 LYS A CA 1
ATOM 1067 C C . LYS A 1 137 ? -7.808 5.566 -5.714 1.00 88.25 137 LYS A C 1
ATOM 1069 O O . LYS A 1 137 ? -8.398 4.491 -5.635 1.00 88.25 137 LYS A O 1
ATOM 1074 N N . LYS A 1 138 ? -6.748 5.699 -6.512 1.00 88.62 138 LYS A N 1
ATOM 1075 C CA . LYS A 1 138 ? -6.183 4.618 -7.334 1.00 88.62 138 LYS A CA 1
ATOM 1076 C C . LYS A 1 138 ? -4.683 4.503 -7.106 1.00 88.62 138 LYS A C 1
ATOM 1078 O O . LYS A 1 138 ? -4.031 5.501 -6.798 1.00 88.62 138 LYS A O 1
ATOM 1083 N N . LEU A 1 139 ? -4.131 3.304 -7.306 1.00 90.94 139 LEU A N 1
ATOM 1084 C CA . LEU A 1 139 ? -2.681 3.176 -7.469 1.00 90.94 139 LEU A CA 1
ATOM 1085 C C . LEU A 1 139 ? -2.342 3.550 -8.904 1.00 90.94 139 LEU A C 1
ATOM 1087 O O . LEU A 1 139 ? -2.982 3.073 -9.843 1.00 90.94 139 LEU A O 1
ATOM 1091 N N . ILE A 1 140 ? -1.335 4.392 -9.064 1.00 90.38 140 ILE A N 1
ATOM 1092 C CA . ILE A 1 140 ? -0.793 4.775 -10.359 1.00 90.38 140 ILE A CA 1
ATOM 1093 C C . ILE A 1 140 ? 0.637 4.273 -10.400 1.00 90.38 140 ILE A C 1
ATOM 1095 O O . ILE A 1 140 ? 1.431 4.612 -9.527 1.00 90.38 140 ILE A O 1
ATOM 1099 N N . ALA A 1 141 ? 0.950 3.483 -11.417 1.00 88.50 141 ALA A N 1
ATOM 1100 C CA . ALA A 1 141 ? 2.302 3.074 -11.734 1.00 88.50 141 ALA A CA 1
ATOM 1101 C C . ALA A 1 141 ? 2.733 3.782 -13.020 1.00 88.50 141 ALA A C 1
ATOM 1103 O O . ALA A 1 141 ? 2.005 3.760 -14.011 1.00 88.50 141 ALA A O 1
ATOM 1104 N N . VAL A 1 142 ? 3.896 4.424 -12.999 1.00 86.75 142 VAL A N 1
ATOM 1105 C CA . VAL A 1 142 ? 4.506 5.045 -14.178 1.00 86.75 142 VAL A CA 1
ATOM 1106 C C . VAL A 1 142 ? 5.799 4.304 -14.465 1.00 86.75 142 VAL A C 1
ATOM 1108 O O . VAL A 1 142 ? 6.698 4.278 -13.620 1.00 86.75 142 VAL A O 1
ATOM 1111 N N . ALA A 1 143 ? 5.849 3.666 -15.629 1.00 82.06 143 ALA A N 1
ATOM 1112 C CA . ALA A 1 143 ? 7.020 2.983 -16.142 1.00 82.06 143 ALA A CA 1
ATOM 1113 C C . ALA A 1 143 ? 7.728 3.889 -17.149 1.00 82.06 143 ALA A C 1
ATOM 1115 O O . ALA A 1 143 ? 7.114 4.402 -18.083 1.00 82.06 143 ALA A O 1
ATOM 1116 N N . GLU A 1 144 ? 9.023 4.072 -16.951 1.00 76.94 144 GLU A N 1
ATOM 1117 C CA . GLU A 1 144 ? 9.904 4.759 -17.885 1.00 76.94 144 GLU A CA 1
ATOM 1118 C C . GLU A 1 144 ? 10.730 3.713 -18.624 1.00 76.94 144 GLU A C 1
ATOM 1120 O O . GLU A 1 144 ? 11.432 2.916 -17.986 1.00 76.94 144 GLU A O 1
ATOM 1125 N N . SER A 1 145 ? 10.639 3.703 -19.957 1.00 73.12 145 SER A N 1
ATOM 1126 C CA . SER A 1 145 ? 11.368 2.740 -20.779 1.00 73.12 145 SER A CA 1
ATOM 1127 C C . SER A 1 145 ? 12.286 3.377 -21.825 1.00 73.12 145 SER A C 1
ATOM 1129 O O . SER A 1 145 ? 11.969 4.403 -22.432 1.00 73.12 145 SER A O 1
ATOM 1131 N N . LEU A 1 146 ? 13.424 2.715 -22.040 1.00 54.88 146 LEU A N 1
ATOM 1132 C CA . LEU A 1 146 ? 14.349 2.882 -23.151 1.00 54.88 146 LEU A CA 1
ATOM 1133 C C . LEU A 1 146 ? 13.839 2.073 -24.342 1.00 54.88 146 LEU A C 1
ATOM 1135 O O . LEU A 1 146 ? 14.038 0.866 -24.410 1.00 54.88 146 LEU A O 1
ATOM 1139 N N . TYR A 1 147 ? 13.271 2.740 -25.333 1.00 54.06 147 TYR A N 1
ATOM 1140 C CA . TYR A 1 147 ? 13.276 2.245 -26.709 1.00 54.06 147 TYR A CA 1
ATOM 1141 C C . TYR A 1 147 ? 13.700 3.432 -27.581 1.00 54.06 147 TYR A C 1
ATOM 1143 O O . TYR A 1 147 ? 13.081 4.480 -27.493 1.00 54.06 147 TYR A O 1
ATOM 1151 N N . SER A 1 148 ? 14.734 3.390 -28.426 1.00 43.50 148 SER A N 1
ATOM 1152 C CA . SER A 1 148 ? 15.380 2.268 -29.114 1.00 43.50 148 SER A CA 1
ATOM 1153 C C . SER A 1 148 ? 16.827 2.625 -29.523 1.00 43.50 148 SER A C 1
ATOM 1155 O O . SER A 1 148 ? 17.283 3.737 -29.286 1.00 43.50 148 SER A O 1
ATOM 1157 N N . LEU A 1 149 ? 17.523 1.708 -30.210 1.00 49.44 149 LEU A N 1
ATOM 1158 C CA . LEU A 1 149 ? 18.810 1.901 -30.917 1.00 49.44 149 LEU A CA 1
ATOM 1159 C C . LEU A 1 149 ? 18.799 2.993 -32.016 1.00 49.44 149 LEU A C 1
ATOM 1161 O O . LEU A 1 149 ? 19.771 3.120 -32.760 1.00 49.44 149 LEU A O 1
ATOM 1165 N N . ASP A 1 150 ? 17.711 3.746 -32.139 1.00 51.28 150 ASP A N 1
ATOM 1166 C CA . ASP A 1 150 ? 17.559 4.890 -33.024 1.00 51.28 150 ASP A CA 1
ATOM 1167 C C . ASP A 1 150 ? 17.604 6.160 -32.160 1.00 51.28 150 ASP A C 1
ATOM 1169 O O . ASP A 1 150 ? 16.705 6.394 -31.349 1.00 51.28 150 ASP A O 1
ATOM 1173 N N . GLU A 1 151 ? 18.649 6.980 -32.318 1.00 52.34 151 GLU A N 1
ATOM 1174 C CA . GLU A 1 151 ? 18.938 8.195 -31.521 1.00 52.34 151 GLU A CA 1
ATOM 1175 C C . GLU A 1 151 ? 17.823 9.271 -31.571 1.00 52.34 151 GLU A C 1
ATOM 1177 O O . GLU A 1 151 ? 17.950 10.346 -30.986 1.00 52.34 151 GLU A O 1
ATOM 1182 N N . THR A 1 152 ? 16.719 9.001 -32.274 1.00 52.91 152 THR A N 1
ATOM 1183 C CA . THR A 1 152 ? 15.556 9.878 -32.448 1.00 52.91 152 THR A CA 1
ATOM 1184 C C . THR A 1 152 ? 14.313 9.466 -31.653 1.00 52.91 152 THR A C 1
ATOM 1186 O O . THR A 1 152 ? 13.343 10.226 -31.637 1.00 52.91 152 THR A O 1
ATOM 1189 N N . ALA A 1 153 ? 14.294 8.291 -31.016 1.00 52.84 153 ALA A N 1
ATOM 1190 C CA . ALA A 1 153 ? 13.175 7.865 -30.174 1.00 52.84 153 ALA A CA 1
ATOM 1191 C C . ALA A 1 153 ? 13.362 8.421 -28.751 1.00 52.84 153 ALA A C 1
ATOM 1193 O O . ALA A 1 153 ? 14.289 8.035 -28.048 1.00 52.84 153 ALA A O 1
ATOM 1194 N N . GLY A 1 154 ? 12.531 9.392 -28.361 1.00 53.34 154 GLY A N 1
ATOM 1195 C CA . GLY A 1 154 ? 12.558 9.962 -27.011 1.00 53.34 154 GLY A CA 1
ATOM 1196 C C . GLY A 1 154 ? 12.078 8.975 -25.944 1.00 53.34 154 GLY A C 1
ATOM 1197 O O . GLY A 1 154 ? 11.419 7.986 -26.265 1.00 53.34 154 GLY A O 1
ATOM 1198 N N . ASP A 1 155 ? 12.383 9.280 -24.682 1.00 61.22 155 ASP A N 1
ATOM 1199 C CA . ASP A 1 155 ? 11.932 8.520 -23.512 1.00 61.22 155 ASP A CA 1
ATOM 1200 C C . ASP A 1 155 ? 10.419 8.254 -23.587 1.00 61.22 155 ASP A C 1
ATOM 1202 O O . ASP A 1 155 ? 9.621 9.176 -23.797 1.00 61.22 155 ASP A O 1
ATOM 1206 N N . SER A 1 156 ? 10.012 6.991 -23.432 1.00 69.62 156 SER A N 1
ATOM 1207 C CA . SER A 1 156 ? 8.594 6.624 -23.418 1.00 69.62 156 SER A CA 1
ATOM 1208 C C . SER A 1 156 ? 8.121 6.406 -21.984 1.00 69.62 156 SER A C 1
ATOM 1210 O O . SER A 1 156 ? 8.730 5.667 -21.206 1.00 69.62 156 SER A O 1
ATOM 1212 N N . LEU A 1 157 ? 7.036 7.096 -21.630 1.00 78.62 157 LEU A N 1
ATOM 1213 C CA . LEU A 1 157 ? 6.377 6.988 -20.335 1.00 78.62 157 LEU A CA 1
ATOM 1214 C C . LEU A 1 157 ? 5.063 6.238 -20.514 1.00 78.62 157 LEU A C 1
ATOM 1216 O O . LEU A 1 157 ? 4.148 6.726 -21.179 1.00 78.62 157 LEU A O 1
ATOM 1220 N N . GLU A 1 158 ? 4.959 5.074 -19.887 1.00 82.31 158 GLU A N 1
ATOM 1221 C CA . GLU A 1 158 ? 3.728 4.295 -19.831 1.00 82.31 158 GLU A CA 1
ATOM 1222 C C . GLU A 1 158 ? 3.084 4.457 -18.457 1.00 82.31 158 GLU A C 1
ATOM 1224 O O . GLU A 1 158 ? 3.733 4.313 -17.417 1.00 82.31 158 GLU A O 1
ATOM 1229 N N . ARG A 1 159 ? 1.786 4.766 -18.438 1.00 85.12 159 ARG A N 1
ATOM 1230 C CA . ARG A 1 159 ? 1.031 4.963 -17.201 1.00 85.12 159 ARG A CA 1
ATOM 1231 C C . ARG A 1 159 ? -0.018 3.875 -17.044 1.00 85.12 159 ARG A C 1
ATOM 1233 O O . ARG A 1 159 ? -0.879 3.685 -17.896 1.00 85.12 159 ARG A O 1
ATOM 1240 N N . PHE A 1 160 ? 0.007 3.230 -15.888 1.00 86.31 160 PHE A N 1
ATOM 1241 C CA . PHE A 1 160 ? -0.924 2.183 -15.507 1.00 86.31 160 PHE A CA 1
ATOM 1242 C C . PHE A 1 160 ? -1.686 2.574 -14.252 1.00 86.31 160 PHE A C 1
ATOM 1244 O O . PHE A 1 160 ? -1.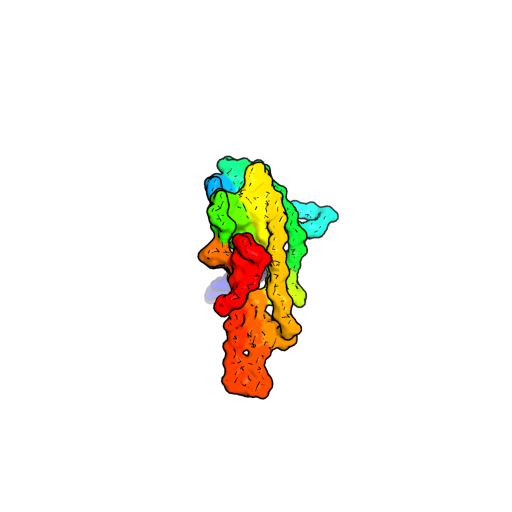146 3.176 -13.324 1.00 86.31 160 PHE A O 1
ATOM 1251 N N . VAL A 1 161 ? -2.953 2.186 -14.206 1.00 89.12 161 VAL A N 1
ATOM 1252 C CA . VAL A 1 161 ? -3.859 2.502 -13.108 1.00 89.12 161 VAL A CA 1
ATOM 1253 C C . VAL A 1 161 ? -4.441 1.215 -12.547 1.00 89.12 161 VAL A C 1
ATOM 1255 O O . VAL A 1 161 ? -5.097 0.454 -13.262 1.00 89.12 161 VAL A O 1
ATOM 1258 N N . TYR A 1 162 ? -4.231 0.975 -11.255 1.00 88.00 162 TYR A N 1
ATOM 1259 C CA . TYR A 1 162 ? -4.889 -0.105 -10.533 1.00 88.00 162 TYR A CA 1
ATOM 1260 C C . TYR A 1 162 ? -6.244 0.360 -10.024 1.00 88.00 162 TYR A C 1
ATOM 1262 O O . TYR A 1 162 ? -6.365 1.365 -9.318 1.00 88.00 162 TYR A O 1
ATOM 1270 N N . SER A 1 163 ? -7.272 -0.413 -10.348 1.00 82.69 163 SER A N 1
ATOM 1271 C CA . SER A 1 163 ? -8.620 -0.201 -9.843 1.00 82.69 163 SER A CA 1
ATOM 1272 C C . SER A 1 163 ? -8.921 -1.225 -8.757 1.00 82.69 163 SER A C 1
ATOM 1274 O O . SER A 1 163 ? -9.012 -2.412 -9.054 1.00 82.69 163 SER A O 1
ATOM 1276 N N . PHE A 1 164 ? -9.144 -0.767 -7.522 1.00 82.88 164 PHE A N 1
ATOM 1277 C CA . PHE A 1 164 ? -9.536 -1.637 -6.404 1.00 82.88 164 PHE A CA 1
ATOM 1278 C C . PHE A 1 164 ? -10.872 -2.350 -6.643 1.00 82.88 164 PHE A C 1
ATOM 1280 O O . PHE A 1 164 ? -11.040 -3.480 -6.215 1.00 82.88 164 PHE A O 1
ATOM 1287 N N . SER A 1 165 ? -11.787 -1.748 -7.408 1.00 78.00 165 SER A N 1
ATOM 1288 C CA . SER A 1 165 ? -13.065 -2.378 -7.765 1.00 78.00 165 SER A CA 1
ATOM 1289 C C . SER A 1 165 ? -12.965 -3.447 -8.857 1.00 78.00 165 SER A C 1
ATOM 1291 O O . SER A 1 165 ? -13.873 -4.263 -8.993 1.00 78.00 165 SER A O 1
ATOM 1293 N N . LYS A 1 166 ? -11.901 -3.437 -9.669 1.00 77.00 166 LYS A N 1
ATOM 1294 C CA . LYS A 1 166 ? -11.670 -4.426 -10.741 1.00 77.00 166 LYS A CA 1
ATOM 1295 C C . LYS A 1 166 ? -10.493 -5.359 -10.455 1.00 77.00 166 LYS A C 1
ATOM 1297 O O . LYS A 1 166 ? -10.227 -6.231 -11.277 1.00 77.00 166 LYS A O 1
ATOM 1302 N N . GLU A 1 167 ? -9.774 -5.111 -9.363 1.00 85.25 167 GLU A N 1
ATOM 1303 C CA . GLU A 1 167 ? -8.589 -5.839 -8.898 1.00 85.25 167 GLU A CA 1
ATOM 1304 C C . GLU A 1 167 ? -7.530 -6.072 -9.989 1.00 85.25 167 GLU A C 1
ATOM 1306 O O . GLU A 1 167 ? -6.897 -7.122 -10.079 1.00 85.25 167 GLU A O 1
ATOM 1311 N N . ARG A 1 168 ? -7.345 -5.082 -10.869 1.00 83.50 168 ARG A N 1
ATOM 1312 C CA . ARG A 1 168 ? -6.412 -5.181 -11.997 1.00 83.50 168 ARG A CA 1
ATOM 1313 C C . ARG A 1 168 ? -5.827 -3.836 -12.394 1.00 83.50 168 ARG A C 1
ATOM 1315 O O . ARG A 1 168 ? -6.467 -2.793 -12.225 1.00 83.50 168 ARG A O 1
ATOM 1322 N N . TRP A 1 169 ? -4.649 -3.902 -13.005 1.00 82.94 169 TRP A N 1
ATOM 1323 C CA . TRP A 1 169 ? -4.015 -2.789 -13.700 1.00 82.94 169 TRP A CA 1
ATOM 1324 C C . TRP A 1 169 ? -4.620 -2.604 -15.096 1.00 82.94 169 TRP A C 1
ATOM 1326 O O . TRP A 1 169 ? -4.952 -3.577 -15.777 1.00 82.94 169 TRP A O 1
ATOM 1336 N N . VAL A 1 170 ? -4.778 -1.353 -15.517 1.00 83.81 170 VAL A N 1
ATOM 1337 C CA . VAL A 1 170 ? -5.226 -0.963 -16.860 1.00 83.81 170 VAL A CA 1
ATOM 1338 C C . VAL A 1 170 ? -4.294 0.141 -17.352 1.00 83.81 170 VAL A C 1
ATOM 1340 O O . VAL A 1 170 ? -3.976 1.034 -16.569 1.00 83.81 170 VAL A O 1
ATOM 1343 N N . SER A 1 171 ? -3.844 0.073 -18.609 1.00 81.38 171 SER A N 1
ATOM 1344 C CA . SER A 1 171 ? -3.171 1.219 -19.239 1.00 81.38 171 SER A CA 1
ATOM 1345 C C . SER A 1 171 ? -4.142 2.387 -19.278 1.00 81.38 171 SER A C 1
ATOM 1347 O O . SER A 1 171 ? -5.301 2.190 -19.655 1.00 81.38 171 SER A O 1
ATOM 1349 N N . ASP A 1 172 ? -3.680 3.565 -18.878 1.00 74.31 172 ASP A N 1
ATOM 1350 C CA . ASP A 1 172 ? -4.413 4.795 -19.190 1.00 74.31 172 ASP A CA 1
ATOM 1351 C C . ASP A 1 172 ? -4.213 5.202 -20.653 1.00 74.31 172 ASP A C 1
ATOM 1353 O O . ASP A 1 172 ? -3.185 4.781 -21.237 1.00 74.31 172 ASP A O 1
#

Sequence (172 aa):
MNLNVFGIITIIVSYLISSFVSAEQHNCAGVQFSIGVDETPFVTDRDYQILVKQDGMPLARLNAPFVGPILESYVMDLSGDGHCEVVVISREASEFQPVVHVYAWQNFHLSRLSIAPLIQIENRNETISLMVTVSEKKLIAVAESLYSLDETAGDSLERFVYSFSKERWVSD

Solvent-accessible surface area (backbone atoms only — not comparable to full-atom values): 10507 Å² total; per-residue (Å²): 136,89,81,89,80,81,84,84,77,81,73,82,72,73,84,71,74,71,79,71,67,68,55,50,75,38,69,46,96,86,31,40,37,36,41,29,63,54,79,69,85,74,93,64,83,65,31,31,33,42,38,32,26,47,98,85,42,80,70,41,76,47,80,42,83,56,64,49,58,74,77,48,74,48,52,41,51,45,76,71,81,81,44,37,33,38,38,42,33,26,32,34,94,89,49,72,57,62,47,78,48,40,28,40,45,52,96,80,38,80,43,80,49,89,69,64,73,76,78,77,61,90,54,70,88,29,53,77,44,49,46,75,52,78,56,96,55,25,44,36,37,41,38,36,31,67,52,61,101,46,98,80,52,63,85,42,77,48,48,32,37,35,37,72,90,73,60,39,74,41,76,113

Nearest PDB structures (foldseek):
  7pi2-assembly4_J  TM=4.033E-01  e=6.530E-02  Plasmodium falciparum 3D7
  3inb-assembly1_A  TM=4.475E-01  e=1.575E-01  Measles virus strain Edmonston
  7phv-assembly2_D  TM=3.902E-01  e=1.280E-01  Plasmodium falciparum 3D7
  4gjt-assembly1_A-2  TM=2.636E-01  e=2.643E-01  Measles virus strain Ichinose-B95a
  3inb-assembly1_B  TM=2.766E-01  e=3.999E-01  Measles virus strain Edmonston

Foldseek 3Di:
DDDDDDDDPPPPPDPPPPVPQFFDWDDAPQKIWTWGWDPPDDPDAIWIWIFIDHPNHTLDIDTHHDQARFPDWDWYDLQPPRWIKIWTWAHHPPDQDIDIWIWTDDPSDTGTDDADPDDPPVPPVFWPHWDWDDDPSWIKIWTWTDDDPDPPDDIDIWIWIARPVVRDIDTD